Protein AF-A0A1G3R8D0-F1 (afdb_monomer_lite)

Sequence (64 aa):
MEDRLERIRRLLKERRAYWSAYNPSSSFLYDVEDAGDDIQWLLAEVTRLREEAKDSATPRTPDP

Structure (mmCIF, N/CA/C/O backbone):
data_AF-A0A1G3R8D0-F1
#
_entry.id   AF-A0A1G3R8D0-F1
#
loop_
_atom_site.group_PDB
_atom_site.id
_atom_site.type_symbol
_atom_site.label_atom_id
_atom_site.label_alt_id
_atom_site.label_comp_id
_atom_site.label_asym_id
_atom_site.label_entit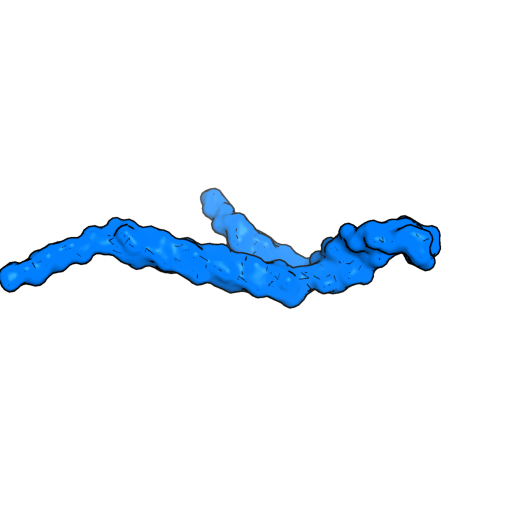y_id
_atom_site.label_seq_id
_atom_site.pdbx_PDB_ins_code
_atom_site.Cartn_x
_atom_site.Cartn_y
_at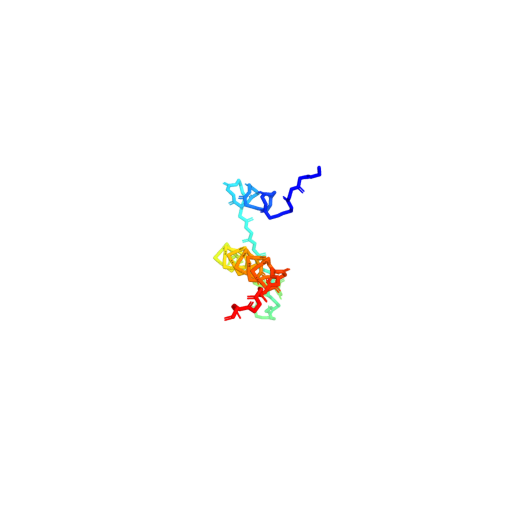om_site.Cartn_z
_atom_site.occupancy
_atom_site.B_iso_or_equiv
_atom_site.auth_seq_id
_atom_site.auth_comp_id
_atom_site.auth_asym_id
_atom_site.auth_atom_id
_atom_site.pdbx_PDB_model_num
ATOM 1 N N . MET A 1 1 ? -2.347 15.452 15.969 1.00 64.88 1 MET A N 1
ATOM 2 C CA . MET A 1 1 ? -1.476 14.403 15.399 1.00 64.88 1 MET A CA 1
ATOM 3 C C . MET A 1 1 ? -2.292 13.741 14.297 1.00 64.88 1 MET A C 1
ATOM 5 O O . MET A 1 1 ? -3.375 13.276 14.610 1.00 64.88 1 MET A O 1
ATOM 9 N N . GLU A 1 2 ? -1.882 13.847 13.029 1.00 77.50 2 GLU A N 1
ATOM 10 C CA . GLU A 1 2 ? -2.637 13.289 11.885 1.00 77.50 2 GLU A CA 1
ATOM 11 C C . GLU A 1 2 ? -2.647 11.755 11.972 1.00 77.50 2 GLU A C 1
ATOM 13 O O . GLU A 1 2 ? -1.606 11.157 12.262 1.00 77.50 2 GLU A O 1
ATOM 18 N N . ASP A 1 3 ? -3.798 11.115 11.739 1.00 90.44 3 ASP A N 1
ATOM 19 C CA . ASP A 1 3 ? -3.855 9.656 11.671 1.00 90.44 3 ASP A CA 1
ATOM 20 C C . ASP A 1 3 ? -3.056 9.161 10.455 1.00 90.44 3 ASP A C 1
ATOM 22 O O . ASP A 1 3 ? -3.195 9.631 9.322 1.00 90.44 3 ASP A O 1
ATOM 26 N N . ARG A 1 4 ? -2.172 8.193 10.699 1.00 90.25 4 ARG A N 1
ATOM 27 C CA . ARG A 1 4 ? -1.240 7.705 9.680 1.00 90.25 4 ARG A CA 1
ATOM 28 C C . ARG A 1 4 ? -1.962 7.034 8.506 1.00 90.25 4 ARG A C 1
ATOM 30 O O . ARG A 1 4 ? -1.459 7.127 7.389 1.00 90.25 4 ARG A O 1
ATOM 37 N N . LEU A 1 5 ? -3.112 6.389 8.726 1.00 92.19 5 LEU A N 1
ATOM 38 C CA . LEU A 1 5 ? -3.878 5.747 7.651 1.00 92.19 5 LEU A CA 1
ATOM 39 C C . LEU A 1 5 ? -4.574 6.789 6.779 1.00 92.19 5 LEU A C 1
ATOM 41 O O . LEU A 1 5 ? -4.565 6.655 5.558 1.00 92.19 5 LEU A O 1
ATOM 45 N N . GLU A 1 6 ? -5.117 7.853 7.373 1.00 92.25 6 GLU A N 1
ATOM 46 C CA . GLU A 1 6 ? -5.695 8.975 6.619 1.00 92.25 6 GLU A CA 1
ATOM 47 C C . GLU A 1 6 ? -4.662 9.646 5.713 1.00 92.25 6 GLU A C 1
ATOM 49 O O . GLU A 1 6 ? -4.928 9.887 4.530 1.00 92.25 6 GLU A O 1
ATOM 54 N N . ARG A 1 7 ? -3.445 9.862 6.225 1.00 93.75 7 ARG A N 1
ATOM 55 C CA . ARG A 1 7 ? -2.343 10.396 5.418 1.00 93.75 7 ARG A CA 1
ATOM 56 C C . ARG A 1 7 ? -2.004 9.482 4.238 1.00 93.75 7 ARG A C 1
ATOM 58 O O . ARG A 1 7 ? -1.820 9.979 3.128 1.00 93.75 7 ARG A O 1
ATOM 65 N N . ILE A 1 8 ? -1.919 8.166 4.453 1.00 92.62 8 ILE A N 1
ATOM 66 C CA . ILE A 1 8 ? -1.620 7.200 3.380 1.00 92.62 8 ILE A CA 1
ATOM 67 C C . ILE A 1 8 ? -2.752 7.183 2.343 1.00 92.62 8 ILE A C 1
ATOM 69 O O . ILE A 1 8 ? -2.476 7.267 1.149 1.00 92.62 8 ILE A O 1
ATOM 73 N N . ARG A 1 9 ? -4.021 7.182 2.774 1.00 92.69 9 ARG A N 1
ATOM 74 C CA . ARG A 1 9 ? -5.185 7.277 1.874 1.00 92.69 9 ARG A CA 1
ATOM 75 C C . ARG A 1 9 ? -5.136 8.521 0.992 1.00 92.69 9 ARG A C 1
ATOM 77 O O . ARG A 1 9 ? -5.450 8.428 -0.190 1.00 92.69 9 ARG A O 1
ATOM 84 N N . ARG A 1 10 ? -4.745 9.678 1.540 1.00 93.44 10 ARG A N 1
ATOM 85 C CA . ARG A 1 10 ? -4.571 10.908 0.748 1.00 93.44 10 ARG A CA 1
ATOM 86 C C . ARG A 1 10 ? -3.452 10.748 -0.279 1.00 93.44 10 ARG A C 1
ATOM 88 O O . ARG A 1 10 ? -3.665 11.043 -1.448 1.00 93.44 10 ARG A O 1
ATOM 95 N N . LEU A 1 11 ? -2.295 10.233 0.139 1.00 93.25 11 LEU A N 1
ATOM 96 C CA . LEU A 1 11 ? -1.150 10.046 -0.754 1.00 93.25 11 LEU A CA 1
ATOM 97 C C . LEU A 1 11 ? -1.473 9.129 -1.940 1.00 93.25 11 LEU A C 1
ATOM 99 O O . LEU A 1 11 ? -1.054 9.436 -3.049 1.00 93.25 11 LEU A O 1
ATOM 103 N N . LEU A 1 12 ? -2.257 8.067 -1.738 1.00 92.19 12 LEU A N 1
ATOM 104 C CA . LEU A 1 12 ? -2.653 7.146 -2.814 1.00 92.19 12 LEU A CA 1
ATOM 105 C C . LEU A 1 12 ? -3.642 7.748 -3.822 1.00 92.19 12 LEU A C 1
ATOM 107 O O . LEU A 1 12 ? -3.750 7.247 -4.934 1.00 92.19 12 LEU A O 1
ATOM 111 N N . LYS A 1 13 ? -4.363 8.822 -3.466 1.00 92.31 13 LYS A N 1
ATOM 112 C CA . LYS A 1 13 ? -5.211 9.557 -4.425 1.00 92.31 13 LYS A CA 1
ATOM 113 C C . LYS A 1 13 ? -4.388 10.429 -5.371 1.00 92.31 13 LYS A C 1
ATOM 115 O O . LYS A 1 13 ? -4.828 10.718 -6.477 1.00 92.31 13 LYS A O 1
ATOM 120 N N . GLU A 1 14 ? -3.221 10.874 -4.916 1.00 94.81 14 GLU A N 1
ATOM 121 C CA . GLU A 1 14 ? -2.353 11.806 -5.643 1.00 94.81 14 GLU A CA 1
ATOM 122 C C . GLU A 1 14 ? -1.182 11.100 -6.336 1.00 94.81 14 GLU A C 1
ATOM 124 O O . GLU A 1 14 ? -0.583 11.650 -7.260 1.00 94.81 14 GLU A O 1
ATOM 129 N N . ARG A 1 15 ? -0.799 9.908 -5.863 1.00 94.50 15 ARG A N 1
ATOM 130 C CA . ARG A 1 15 ? 0.434 9.220 -6.255 1.00 94.50 15 ARG A CA 1
ATOM 131 C C . ARG A 1 15 ? 0.192 7.730 -6.430 1.00 94.50 15 ARG A C 1
ATOM 133 O O . ARG A 1 15 ? -0.529 7.116 -5.650 1.00 94.50 15 ARG A O 1
ATOM 140 N N . ARG A 1 16 ? 0.885 7.142 -7.407 1.00 94.44 16 ARG A N 1
ATOM 141 C CA . ARG A 1 16 ? 0.983 5.686 -7.552 1.00 94.44 16 ARG A CA 1
ATOM 142 C C . ARG A 1 16 ? 2.080 5.138 -6.652 1.00 94.44 16 ARG A C 1
ATOM 144 O O . ARG A 1 16 ? 3.085 5.809 -6.405 1.00 94.44 16 ARG A O 1
ATOM 151 N N . ALA A 1 17 ? 1.868 3.922 -6.179 1.00 94.31 17 ALA A N 1
ATOM 152 C CA . ALA A 1 17 ? 2.832 3.165 -5.406 1.00 94.31 17 ALA A CA 1
ATOM 153 C C . ALA A 1 17 ? 3.243 1.932 -6.204 1.00 94.31 17 ALA A C 1
ATOM 155 O O . ALA A 1 17 ? 2.443 1.396 -6.969 1.00 94.31 17 ALA A O 1
ATOM 156 N N . TYR A 1 18 ? 4.485 1.500 -6.013 1.00 96.00 18 TYR A N 1
ATOM 157 C CA . TYR A 1 18 ? 5.038 0.364 -6.729 1.00 96.00 18 TYR A CA 1
ATOM 158 C C . TYR A 1 18 ? 5.888 -0.496 -5.803 1.00 96.00 18 TYR A C 1
ATOM 160 O O . TYR A 1 18 ? 6.554 0.028 -4.904 1.00 96.00 18 TYR A O 1
ATOM 168 N N . TRP A 1 19 ? 5.897 -1.795 -6.070 1.00 95.56 19 TRP A N 1
ATOM 169 C CA . TRP A 1 19 ? 6.866 -2.728 -5.522 1.00 95.56 19 TRP A CA 1
ATOM 170 C C . TRP A 1 19 ? 8.067 -2.833 -6.448 1.00 95.56 19 TRP A C 1
ATOM 172 O O . TRP A 1 19 ? 7.931 -2.770 -7.668 1.00 95.56 19 TRP A O 1
ATOM 182 N N . SER A 1 20 ? 9.244 -3.011 -5.856 1.00 95.75 20 SER A N 1
ATOM 183 C CA . SER A 1 20 ? 10.433 -3.446 -6.580 1.00 95.75 20 SER A CA 1
ATOM 184 C C . SER A 1 20 ? 10.714 -4.897 -6.213 1.00 95.75 20 SER A C 1
ATOM 186 O O . SER A 1 20 ? 11.082 -5.179 -5.068 1.00 95.75 20 SER A O 1
ATOM 188 N N . ALA A 1 21 ? 10.556 -5.803 -7.167 1.00 95.00 21 ALA A N 1
AT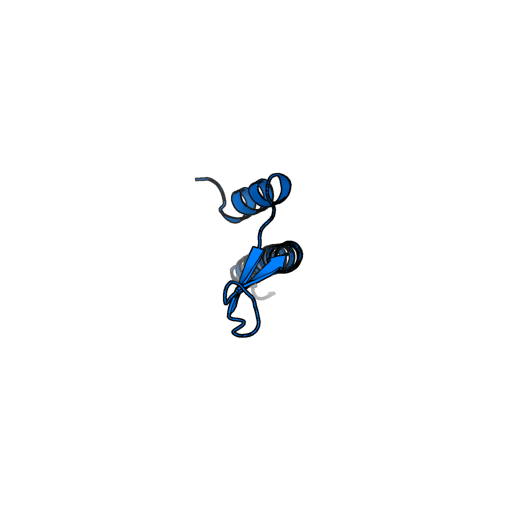OM 189 C CA . ALA A 1 21 ? 10.859 -7.215 -6.988 1.00 95.00 21 ALA A CA 1
ATOM 190 C C . ALA A 1 21 ? 12.185 -7.532 -7.676 1.00 95.00 21 ALA A C 1
ATOM 192 O O . ALA A 1 21 ? 12.408 -7.123 -8.811 1.00 95.00 21 ALA A O 1
ATOM 193 N N . TYR A 1 22 ? 13.091 -8.232 -6.993 1.00 95.38 22 TYR A N 1
ATOM 194 C CA . TYR A 1 22 ? 14.336 -8.662 -7.623 1.00 95.38 22 TYR A CA 1
ATOM 195 C C . TYR A 1 22 ? 14.029 -9.660 -8.747 1.00 95.38 22 TYR A C 1
ATOM 197 O O . TYR A 1 22 ? 13.434 -10.707 -8.496 1.00 95.38 22 TYR A O 1
ATOM 205 N N . ASN A 1 23 ? 14.471 -9.346 -9.965 1.00 96.25 23 ASN A N 1
ATOM 206 C CA . ASN A 1 23 ? 14.382 -10.223 -11.125 1.00 96.25 23 ASN A CA 1
ATOM 207 C C . ASN A 1 23 ? 15.717 -10.203 -11.891 1.00 96.25 23 ASN A C 1
ATOM 209 O O . ASN A 1 23 ? 15.998 -9.239 -12.607 1.00 96.25 23 ASN A O 1
ATOM 213 N N . PRO A 1 24 ? 16.529 -11.273 -11.822 1.00 96.19 24 PRO A N 1
ATOM 214 C CA . PRO A 1 24 ? 17.811 -11.337 -12.525 1.00 96.19 24 PRO A CA 1
ATOM 215 C C . PRO A 1 24 ? 17.675 -11.349 -14.056 1.00 96.19 24 PRO A C 1
ATOM 217 O O . PRO A 1 24 ? 18.658 -11.112 -14.753 1.00 96.19 24 PRO A O 1
ATOM 220 N N . SER A 1 25 ? 16.479 -11.626 -14.581 1.00 96.00 25 SER A N 1
ATOM 221 C CA . SER A 1 25 ? 16.181 -11.611 -16.018 1.00 96.00 25 SER A CA 1
ATOM 222 C C . SER A 1 25 ? 15.801 -10.216 -16.531 1.00 96.00 25 SER A C 1
ATOM 224 O O . SER A 1 25 ? 15.761 -10.003 -17.742 1.00 96.00 25 SER A O 1
ATOM 226 N N . SER A 1 26 ? 15.510 -9.267 -15.634 1.00 95.38 26 SER A N 1
ATOM 227 C CA . SER A 1 26 ? 15.219 -7.875 -15.987 1.00 95.38 26 SER A CA 1
ATOM 228 C C . SER A 1 26 ? 16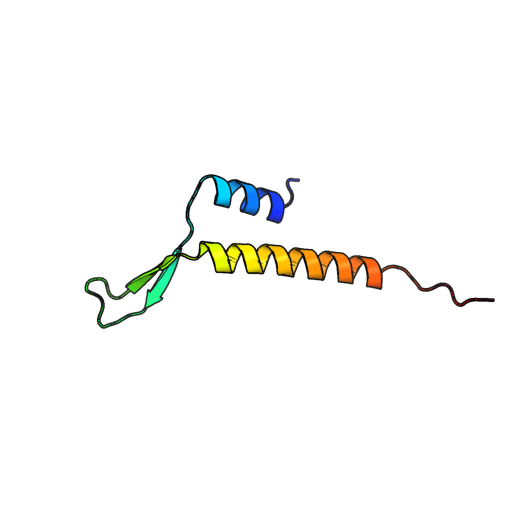.501 -7.137 -16.361 1.00 95.38 26 SER A C 1
ATOM 230 O O . SER A 1 26 ? 17.541 -7.301 -15.720 1.00 95.38 26 SER A O 1
ATOM 232 N N . SER A 1 27 ? 16.425 -6.244 -17.351 1.00 93.44 27 SER A N 1
ATOM 233 C 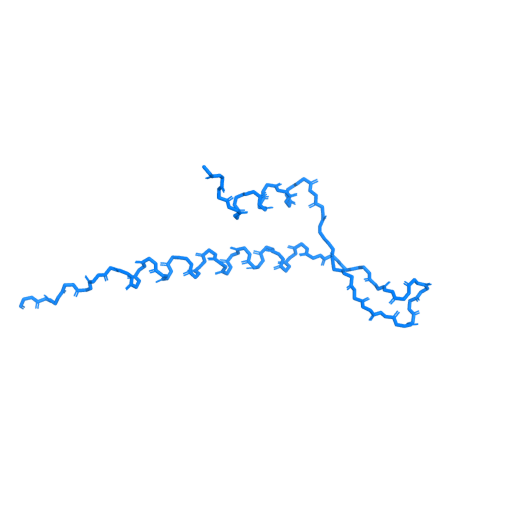CA . SER A 1 27 ? 17.556 -5.398 -17.760 1.00 93.44 27 SER A CA 1
ATOM 234 C C . SER A 1 27 ? 18.105 -4.529 -16.623 1.00 93.44 27 SER A C 1
ATOM 236 O O . SER A 1 27 ? 19.260 -4.114 -16.678 1.00 93.44 27 SER A O 1
ATOM 238 N N . PHE A 1 28 ? 17.297 -4.269 -15.592 1.00 92.62 28 PHE A N 1
ATOM 239 C CA . PHE A 1 28 ? 17.665 -3.448 -14.438 1.00 92.62 28 PHE A CA 1
ATOM 240 C C . PHE A 1 28 ? 17.740 -4.245 -13.127 1.00 92.62 28 PHE A C 1
ATOM 242 O O . PHE A 1 28 ? 17.761 -3.641 -12.058 1.00 92.62 28 PHE A O 1
ATOM 249 N N . LEU A 1 29 ? 17.785 -5.585 -13.193 1.00 95.50 29 LEU A N 1
ATOM 250 C CA . LEU A 1 29 ? 17.798 -6.524 -12.053 1.00 95.50 29 LEU A CA 1
ATOM 251 C C . LEU A 1 29 ? 16.559 -6.491 -11.143 1.00 95.50 29 LEU A C 1
ATOM 253 O O . LEU A 1 29 ? 16.463 -7.288 -10.209 1.00 95.50 29 LEU A O 1
ATOM 257 N N . TYR A 1 30 ? 15.615 -5.592 -11.406 1.00 96.19 30 TYR A N 1
ATOM 258 C CA . TYR A 1 30 ? 14.369 -5.461 -10.672 1.00 96.19 30 TYR A CA 1
ATOM 259 C C . TYR A 1 30 ? 13.214 -5.238 -11.639 1.00 96.19 30 TYR A C 1
ATOM 261 O O . TYR A 1 30 ? 13.355 -4.523 -12.636 1.00 96.19 30 TYR A O 1
ATOM 269 N N . ASP A 1 31 ? 12.074 -5.823 -11.299 1.00 96.50 31 ASP A N 1
ATOM 270 C CA . ASP A 1 31 ? 10.784 -5.494 -11.884 1.00 96.50 31 ASP A CA 1
ATOM 271 C C . ASP A 1 31 ? 10.063 -4.479 -11.005 1.00 96.50 31 ASP A C 1
ATOM 273 O O . ASP A 1 31 ? 10.248 -4.432 -9.784 1.00 96.50 31 ASP A O 1
ATOM 277 N N . VAL A 1 32 ? 9.256 -3.646 -11.655 1.00 95.81 32 VAL A N 1
ATOM 278 C CA . VAL A 1 32 ? 8.416 -2.648 -11.001 1.00 95.81 32 VAL A CA 1
ATOM 279 C C . VAL A 1 32 ? 6.967 -3.044 -11.224 1.00 95.81 32 VAL A C 1
ATOM 281 O O . VAL A 1 32 ? 6.494 -3.064 -12.360 1.00 95.81 32 VAL A O 1
ATOM 284 N N . GLU A 1 33 ? 6.268 -3.334 -10.136 1.00 95.94 33 GLU A N 1
ATOM 285 C CA . GLU A 1 33 ? 4.874 -3.777 -10.149 1.00 95.94 33 GLU A CA 1
ATOM 286 C C . GLU A 1 33 ? 3.998 -2.742 -9.443 1.00 95.94 33 GLU A C 1
ATOM 288 O O . GLU A 1 33 ? 4.436 -2.113 -8.480 1.00 95.94 33 GLU A O 1
ATOM 293 N N . ASP A 1 34 ? 2.777 -2.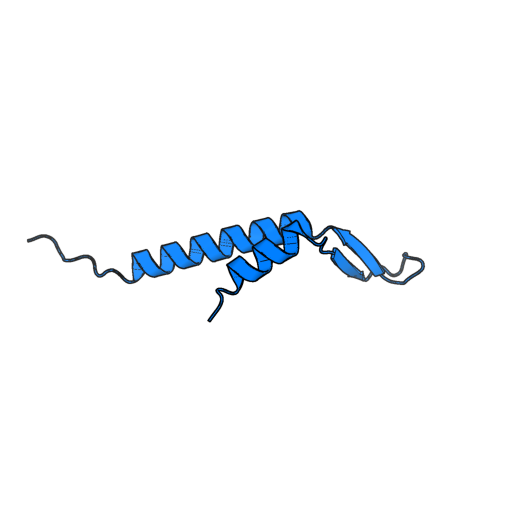514 -9.931 1.00 95.94 34 ASP A N 1
ATOM 294 C CA . ASP A 1 34 ? 1.845 -1.600 -9.263 1.00 95.94 34 ASP A CA 1
ATOM 295 C C . ASP A 1 34 ? 1.416 -2.189 -7.913 1.00 95.94 34 ASP A C 1
ATOM 297 O O . ASP A 1 34 ? 1.006 -3.342 -7.835 1.00 95.94 34 ASP A O 1
ATOM 301 N N . ALA A 1 35 ? 1.529 -1.387 -6.856 1.00 96.44 35 ALA A N 1
ATOM 302 C CA . ALA A 1 35 ? 1.233 -1.790 -5.482 1.00 96.44 35 ALA A CA 1
ATOM 303 C C . ALA A 1 35 ? -0.106 -1.235 -4.967 1.00 96.44 35 ALA A C 1
ATOM 305 O O . ALA A 1 35 ? -0.400 -1.318 -3.774 1.00 96.44 35 ALA A O 1
ATOM 306 N N . GLY A 1 36 ? -0.892 -0.574 -5.819 1.00 94.69 36 GLY A N 1
ATOM 307 C CA . GLY A 1 36 ? -2.089 0.162 -5.430 1.00 94.69 36 GLY A CA 1
ATOM 308 C C . GLY A 1 36 ? -3.104 -0.717 -4.711 1.00 94.69 36 GLY A C 1
ATOM 309 O O . GLY A 1 36 ? -3.500 -0.391 -3.591 1.00 94.69 36 GLY A O 1
ATOM 310 N N . ASP A 1 37 ? -3.473 -1.841 -5.322 1.00 94.94 37 ASP A N 1
ATOM 311 C CA . ASP A 1 37 ? -4.484 -2.758 -4.785 1.00 94.94 37 ASP A CA 1
ATOM 312 C C . ASP A 1 37 ? -4.033 -3.405 -3.469 1.00 94.94 37 ASP A C 1
ATOM 314 O O . ASP A 1 37 ? -4.798 -3.434 -2.501 1.00 94.94 37 ASP A O 1
ATOM 318 N N . ASP A 1 38 ? -2.766 -3.818 -3.377 1.00 96.25 38 ASP A N 1
ATOM 319 C CA . ASP A 1 38 ? -2.191 -4.387 -2.152 1.00 96.25 38 ASP A CA 1
ATOM 320 C C . ASP A 1 38 ? -2.243 -3.396 -0.990 1.00 96.25 38 ASP A C 1
ATOM 322 O O . ASP A 1 38 ? -2.585 -3.744 0.144 1.00 96.25 38 ASP A O 1
ATOM 326 N N . ILE A 1 39 ? -1.925 -2.127 -1.259 1.00 95.25 39 ILE A N 1
ATOM 327 C CA . ILE A 1 39 ? -1.963 -1.093 -0.229 1.00 95.25 39 ILE A CA 1
ATOM 328 C C . ILE A 1 39 ? -3.413 -0.772 0.154 1.00 95.25 39 ILE A C 1
ATOM 330 O O . ILE A 1 39 ? -3.685 -0.559 1.338 1.00 95.25 39 ILE A O 1
ATOM 334 N N . GLN A 1 40 ? -4.357 -0.756 -0.795 1.00 94.19 40 GLN A N 1
ATOM 335 C CA . GLN A 1 40 ? -5.781 -0.594 -0.473 1.00 94.19 40 GLN A CA 1
ATOM 336 C C . GLN A 1 40 ? -6.272 -1.721 0.439 1.00 94.19 40 GLN A C 1
ATOM 338 O O . GLN A 1 40 ? -6.927 -1.450 1.450 1.00 94.19 40 GLN A O 1
ATOM 343 N N . TRP A 1 41 ? -5.895 -2.964 0.136 1.00 95.88 41 TRP A N 1
ATOM 344 C CA . TRP A 1 41 ? -6.197 -4.116 0.978 1.00 95.88 41 TRP A CA 1
ATOM 345 C C . TRP A 1 41 ? -5.590 -3.967 2.380 1.00 95.88 41 TRP A C 1
ATOM 347 O O . TRP A 1 41 ? -6.306 -4.089 3.375 1.00 95.88 41 TRP A O 1
ATOM 357 N N . LEU A 1 42 ? -4.309 -3.594 2.483 1.00 96.44 42 LEU A N 1
ATOM 358 C CA . LEU A 1 42 ? -3.630 -3.386 3.766 1.00 96.44 42 LEU A CA 1
ATOM 359 C C . LEU A 1 42 ? -4.329 -2.313 4.619 1.00 96.44 42 LEU A C 1
ATOM 361 O O . LEU A 1 42 ? -4.504 -2.478 5.826 1.00 96.44 42 LEU A O 1
ATOM 365 N N . LEU A 1 43 ? -4.750 -1.204 4.006 1.00 95.19 43 LEU A N 1
ATOM 366 C CA . LEU A 1 43 ? -5.479 -0.140 4.701 1.00 95.19 43 LEU A CA 1
ATOM 367 C C . LEU A 1 43 ? -6.835 -0.618 5.229 1.00 95.19 43 LEU A C 1
ATOM 369 O O . LEU A 1 43 ? -7.235 -0.216 6.329 1.00 95.19 43 LEU A O 1
ATOM 373 N N . ALA A 1 44 ? -7.547 -1.439 4.456 1.00 94.88 44 ALA A N 1
ATOM 374 C CA . ALA A 1 44 ? -8.810 -2.031 4.877 1.00 94.88 44 ALA A CA 1
ATOM 375 C C . ALA A 1 44 ? -8.596 -2.988 6.057 1.00 94.88 44 ALA A C 1
ATOM 377 O O . ALA A 1 44 ? -9.287 -2.874 7.070 1.00 94.88 44 ALA A O 1
ATOM 378 N N . GLU A 1 45 ? -7.580 -3.844 5.977 1.00 97.62 45 GLU A N 1
ATOM 379 C CA . GLU A 1 45 ? -7.279 -4.841 7.001 1.00 97.62 45 GLU A CA 1
ATOM 380 C C . GLU A 1 45 ? -6.855 -4.203 8.329 1.00 97.62 45 GLU A C 1
ATOM 382 O O . GLU A 1 45 ? -7.382 -4.539 9.389 1.00 97.62 45 GLU A O 1
ATOM 387 N N . VAL A 1 46 ? -5.978 -3.195 8.293 1.00 95.19 46 VAL A N 1
ATOM 388 C CA . VAL A 1 46 ? -5.601 -2.453 9.508 1.00 95.19 46 VAL A CA 1
ATOM 389 C C . VAL A 1 46 ? -6.809 -1.730 10.113 1.00 95.19 46 VAL A C 1
ATOM 391 O O . VAL A 1 46 ? -6.917 -1.632 11.335 1.00 95.19 46 VAL A O 1
ATOM 394 N N . THR A 1 47 ? -7.728 -1.227 9.284 1.00 93.75 47 THR A N 1
ATOM 395 C CA . THR A 1 47 ? -8.967 -0.607 9.780 1.00 93.75 47 THR A CA 1
ATOM 396 C C . THR A 1 47 ? -9.846 -1.644 10.479 1.00 93.75 47 THR A C 1
ATOM 398 O O . THR A 1 47 ? -10.276 -1.394 11.600 1.00 93.75 47 THR A O 1
ATOM 401 N N . ARG A 1 48 ? -10.041 -2.825 9.877 1.00 95.12 48 ARG A N 1
ATOM 402 C CA . ARG A 1 48 ? -10.795 -3.941 10.472 1.00 95.12 48 ARG A CA 1
ATOM 403 C C . ARG A 1 48 ? -10.224 -4.350 11.831 1.00 95.12 48 ARG A C 1
ATOM 405 O O . ARG A 1 48 ? -10.955 -4.386 12.814 1.00 95.12 48 ARG A O 1
ATOM 412 N N . LEU A 1 49 ? -8.910 -4.567 11.906 1.00 94.56 49 LEU A N 1
ATOM 413 C CA . LEU A 1 49 ? -8.221 -4.951 13.144 1.00 94.56 49 LEU A CA 1
ATOM 414 C C . LEU A 1 49 ? -8.342 -3.887 14.247 1.00 94.56 49 LEU A C 1
ATOM 416 O O . LEU A 1 49 ? -8.427 -4.222 15.427 1.00 94.56 49 LEU A O 1
ATOM 420 N N . ARG A 1 50 ? -8.356 -2.597 13.883 1.00 93.00 50 ARG A N 1
ATOM 421 C CA . ARG A 1 50 ? -8.572 -1.504 14.844 1.00 93.00 50 ARG A CA 1
ATOM 422 C C . ARG A 1 50 ? -9.981 -1.519 15.426 1.00 93.00 50 ARG A C 1
ATOM 424 O O . ARG A 1 50 ? -10.119 -1.235 16.611 1.00 93.00 50 ARG A O 1
ATOM 431 N N . GLU A 1 51 ? -10.998 -1.821 14.624 1.00 92.00 51 GLU A N 1
ATOM 432 C CA . GLU A 1 51 ? -12.370 -1.940 15.130 1.00 92.00 51 GLU A CA 1
ATOM 433 C C . GLU A 1 51 ? -12.520 -3.171 16.036 1.00 92.00 51 GLU A C 1
ATOM 435 O O . GLU A 1 51 ? -13.001 -3.039 17.157 1.00 92.00 51 GLU A O 1
ATOM 440 N N . GLU A 1 52 ? -11.962 -4.324 15.654 1.00 91.69 52 GLU A N 1
ATOM 441 C CA . GLU A 1 52 ? -11.973 -5.528 16.506 1.00 91.69 52 GLU A CA 1
ATOM 442 C C . GLU A 1 52 ? -11.281 -5.315 17.857 1.00 91.69 52 GLU A C 1
ATOM 444 O O . GLU A 1 52 ? -11.741 -5.806 18.894 1.00 91.69 52 GLU A O 1
ATOM 449 N N . ALA A 1 53 ? -10.184 -4.554 17.870 1.00 89.81 53 ALA A N 1
ATOM 450 C CA . ALA A 1 53 ? -9.485 -4.201 19.098 1.00 89.81 53 ALA A CA 1
ATOM 451 C C . ALA A 1 53 ? -10.326 -3.296 20.017 1.00 89.81 53 ALA A C 1
ATOM 453 O O . ALA A 1 53 ? -10.241 -3.431 21.238 1.00 89.81 53 ALA A O 1
ATOM 454 N N . LYS A 1 54 ? -11.148 -2.395 19.460 1.00 87.75 54 LYS A N 1
ATOM 455 C CA . LYS A 1 54 ? -12.075 -1.556 20.243 1.00 87.75 54 LYS A CA 1
ATOM 456 C C . LYS A 1 54 ? -13.226 -2.382 20.813 1.00 87.75 54 LYS A C 1
ATOM 458 O O . LYS A 1 54 ? -13.534 -2.249 21.996 1.00 87.75 54 LYS A O 1
ATOM 463 N N . ASP A 1 55 ? -13.809 -3.268 20.008 1.00 80.94 55 ASP A N 1
ATOM 464 C CA . ASP A 1 55 ? -14.907 -4.139 20.439 1.00 80.94 55 ASP A CA 1
ATOM 465 C C . ASP A 1 55 ? -14.458 -5.079 21.565 1.00 80.94 55 ASP A C 1
ATOM 467 O O . ASP A 1 55 ? -15.157 -5.253 22.564 1.00 80.94 55 ASP A O 1
ATOM 471 N N . SER A 1 56 ? -13.238 -5.612 21.458 1.00 75.75 56 SER A N 1
ATOM 472 C CA . SER A 1 56 ? -12.634 -6.482 22.476 1.00 75.75 56 SER A CA 1
ATOM 473 C C . SER A 1 56 ? -12.240 -5.746 23.763 1.00 75.75 56 SER A C 1
ATOM 475 O O . SER A 1 56 ? -12.097 -6.376 24.810 1.00 75.75 56 SER A O 1
ATOM 477 N N . ALA A 1 57 ? -12.060 -4.424 23.710 1.00 65.56 57 ALA A N 1
ATOM 478 C CA . ALA A 1 57 ? -11.730 -3.598 24.871 1.00 65.56 57 ALA A CA 1
ATOM 479 C C . ALA A 1 57 ? -12.963 -3.193 25.701 1.00 65.56 57 ALA A C 1
ATOM 481 O O . ALA A 1 57 ? -12.810 -2.629 26.786 1.00 65.56 57 ALA A O 1
ATOM 482 N N . THR A 1 58 ? -14.177 -3.486 25.224 1.00 59.56 58 THR A N 1
ATOM 483 C CA . THR A 1 58 ? -15.416 -3.203 25.957 1.00 59.56 58 THR A CA 1
ATOM 484 C C . THR A 1 58 ? -15.749 -4.404 26.853 1.00 59.56 58 THR A C 1
ATOM 486 O O . THR A 1 58 ? -16.053 -5.480 26.333 1.00 59.56 58 THR A O 1
ATOM 489 N N . PRO A 1 59 ? -15.684 -4.288 28.195 1.00 58.16 59 PRO A N 1
ATOM 490 C CA . PRO A 1 59 ? -15.997 -5.410 29.068 1.00 58.16 59 PRO A CA 1
ATOM 491 C C . PRO A 1 59 ? -17.472 -5.773 28.897 1.00 58.16 59 PRO A C 1
ATOM 493 O O . PRO A 1 59 ? -18.353 -4.948 29.146 1.00 58.16 59 PRO A O 1
ATOM 496 N N . ARG A 1 60 ? -17.747 -7.017 28.483 1.00 61.34 60 ARG A N 1
ATOM 497 C CA . ARG A 1 60 ? -19.095 -7.586 28.565 1.00 61.34 60 ARG A CA 1
ATOM 498 C C . ARG A 1 60 ? -19.498 -7.571 30.033 1.00 61.34 60 ARG A C 1
ATOM 500 O O . ARG A 1 60 ? -18.944 -8.321 30.835 1.00 61.34 60 ARG A O 1
ATOM 507 N N . THR A 1 61 ? -20.408 -6.677 30.394 1.00 61.66 61 THR A N 1
ATOM 508 C CA . THR A 1 61 ? -21.070 -6.722 31.694 1.00 61.66 61 THR A CA 1
ATOM 509 C C . THR A 1 61 ? -21.815 -8.058 31.740 1.00 61.66 61 THR A C 1
ATOM 511 O O . THR A 1 61 ? -22.552 -8.339 30.794 1.00 61.66 61 THR A O 1
ATOM 514 N N . PRO A 1 62 ? -21.571 -8.936 32.727 1.00 58.56 62 PRO A N 1
ATOM 515 C CA . PRO A 1 62 ? -22.358 -10.153 32.835 1.00 58.56 62 PRO A CA 1
ATOM 516 C C . PRO A 1 62 ? -23.811 -9.751 33.112 1.00 58.56 62 PRO A C 1
ATOM 518 O O . PRO A 1 62 ? -24.053 -8.907 33.978 1.00 58.56 62 PRO A O 1
ATOM 521 N N . ASP A 1 63 ? -24.740 -10.304 32.330 1.00 64.38 63 ASP A N 1
ATOM 522 C CA . ASP A 1 63 ? -26.178 -10.125 32.544 1.00 64.38 63 ASP A CA 1
ATOM 523 C C . ASP A 1 63 ? -26.576 -10.597 33.960 1.00 64.38 63 ASP A C 1
ATOM 525 O O . ASP A 1 63 ? -25.949 -11.531 34.479 1.00 64.38 63 ASP A O 1
ATOM 529 N N . PRO A 1 64 ? -27.565 -9.933 34.591 1.00 67.62 64 PRO A N 1
ATOM 530 C CA . PRO A 1 64 ? -27.973 -10.173 35.977 1.00 67.62 64 PRO A CA 1
ATOM 531 C C . PRO A 1 64 ? -28.607 -11.547 36.225 1.00 67.62 64 PRO A C 1
ATOM 533 O O . PRO A 1 64 ? -29.240 -12.108 35.301 1.00 67.62 64 PRO A O 1
#

Radius of gyration: 18.98 Å; chains: 1; bounding box: 46×26×54 Å

Secondary structure (DSSP, 8-state):
---HHHHHHHHHHH---EEEEE-TTSTTSEEEEE-HHHHHHHHHHHHHHHHHHHHHTS--PPP-

Foldseek 3Di:
DDDPLVVVVVCLVVDWDWDWAQDCPDPVRTDTGTCSVVVVVVSVVVVVVVVVVVVVPDDDDPDD

pLDDT: mean 89.02, std 11.5, range [58.16, 97.62]